Protein AF-A0A2G4GPM8-F1 (afdb_monomer_lite)

Foldseek 3Di:
DDDDDPLQVPDQDPDPQSSCCVPPVVPDDDDDPDQDWDDDDKDKDDDVPGIDIDIAQFTDRVPHGPTRHD

pLDDT: mean 88.25, std 9.88, range [48.19, 98.5]

Sequence (70 aa):
MNGLDARFFESVGTSFADFVHKISPDLLPRPNSIEAPHG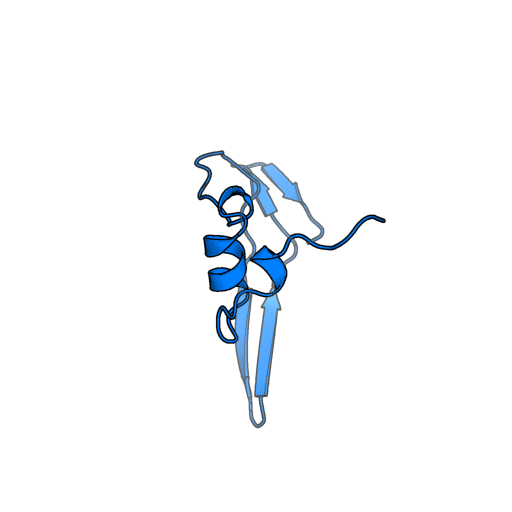TTIVALSYQGGVLMAGDRRATMGNLIASRDI

Radius of gyration: 19.47 Å; chains: 1; bounding box: 37×28×54 Å

Structure (mmCIF, N/CA/C/O backbone):
data_AF-A0A2G4GPM8-F1
#
_entry.id   AF-A0A2G4GPM8-F1
#
loop_
_atom_site.group_PDB
_atom_site.id
_atom_site.type_symbol
_atom_site.label_atom_id
_atom_site.label_alt_id
_atom_site.label_comp_id
_atom_site.label_asym_id
_atom_site.label_entity_id
_atom_site.label_seq_id
_atom_site.pdbx_PDB_ins_code
_atom_site.Cartn_x
_atom_site.Cartn_y
_atom_site.Cartn_z
_atom_site.occupancy
_atom_site.B_iso_or_equiv
_atom_site.auth_seq_id
_atom_site.auth_comp_id
_atom_site.auth_asym_id
_atom_site.auth_atom_id
_atom_site.pdbx_PDB_model_num
ATOM 1 N N . MET A 1 1 ? 11.212 11.636 -36.335 1.00 48.19 1 MET A N 1
ATOM 2 C CA . MET A 1 1 ? 9.980 11.032 -35.789 1.00 48.19 1 MET A CA 1
ATOM 3 C C . MET A 1 1 ? 10.369 10.310 -34.517 1.00 48.19 1 MET A C 1
ATOM 5 O O . MET A 1 1 ? 11.180 9.397 -34.584 1.00 48.19 1 MET A O 1
ATOM 9 N N . ASN A 1 2 ? 9.886 10.798 -33.378 1.00 54.62 2 ASN A N 1
ATOM 10 C CA . ASN A 1 2 ? 10.210 10.276 -32.053 1.00 54.62 2 ASN A CA 1
ATOM 11 C C . ASN A 1 2 ? 9.501 8.929 -31.870 1.00 54.62 2 ASN A C 1
ATOM 13 O O . ASN A 1 2 ? 8.315 8.897 -31.555 1.00 54.62 2 ASN A O 1
ATOM 17 N N . GLY A 1 3 ? 10.203 7.836 -32.164 1.00 76.50 3 GLY A N 1
ATOM 18 C CA . GLY A 1 3 ? 9.738 6.482 -31.873 1.00 76.50 3 GLY A CA 1
ATOM 19 C C . GLY A 1 3 ? 10.095 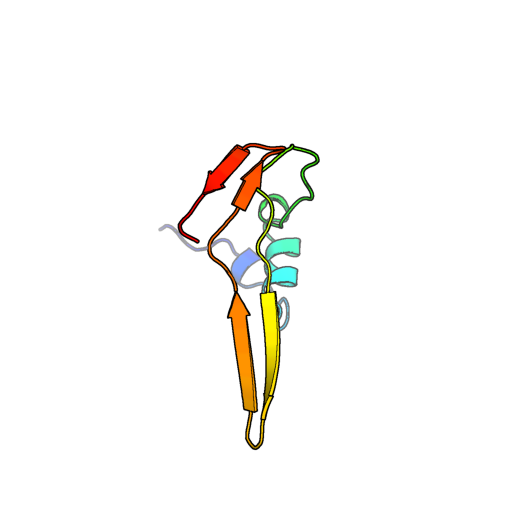6.078 -30.445 1.00 76.50 3 GLY A C 1
ATOM 20 O O . GLY A 1 3 ? 11.062 6.588 -29.878 1.00 76.50 3 GLY A O 1
ATOM 21 N N . LEU A 1 4 ? 9.316 5.159 -29.872 1.00 78.50 4 LEU A N 1
ATOM 22 C CA . LEU A 1 4 ? 9.716 4.448 -28.658 1.00 78.50 4 LEU A CA 1
ATOM 23 C C . LEU A 1 4 ? 10.985 3.628 -28.950 1.00 78.50 4 LEU A C 1
ATOM 25 O O . LEU A 1 4 ? 11.140 3.098 -30.050 1.00 78.50 4 LEU A O 1
ATOM 29 N N . ASP A 1 5 ? 11.883 3.536 -27.969 1.00 83.50 5 ASP A N 1
ATOM 30 C CA . ASP A 1 5 ? 13.093 2.707 -28.046 1.00 83.50 5 ASP A CA 1
ATOM 31 C C . ASP A 1 5 ? 12.719 1.241 -28.358 1.00 83.50 5 ASP A C 1
ATOM 33 O O . ASP A 1 5 ? 11.747 0.712 -27.815 1.00 83.50 5 ASP A O 1
ATOM 37 N N . ALA A 1 6 ? 13.482 0.570 -29.227 1.00 83.38 6 ALA A N 1
ATOM 38 C CA . ALA A 1 6 ? 13.238 -0.821 -29.617 1.00 83.38 6 ALA A CA 1
ATOM 39 C C . ALA A 1 6 ? 13.159 -1.773 -28.407 1.00 83.38 6 ALA A C 1
ATOM 41 O O . ALA A 1 6 ? 12.414 -2.753 -28.442 1.00 83.38 6 ALA A O 1
ATOM 42 N N . ARG A 1 7 ? 13.853 -1.438 -27.311 1.00 80.75 7 ARG A N 1
ATOM 43 C CA . ARG A 1 7 ? 13.829 -2.186 -26.046 1.00 80.75 7 ARG A CA 1
ATOM 44 C C . ARG A 1 7 ? 12.433 -2.273 -25.414 1.00 80.75 7 ARG A C 1
ATOM 46 O O . ARG A 1 7 ? 12.167 -3.228 -24.692 1.00 80.75 7 ARG A O 1
ATOM 53 N N . PHE A 1 8 ? 11.516 -1.342 -25.712 1.00 81.56 8 PHE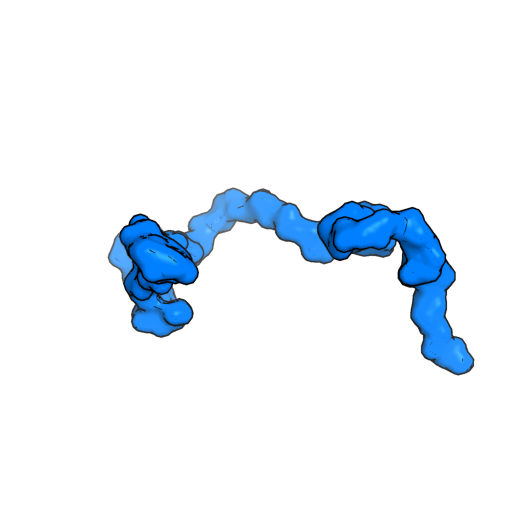 A N 1
ATOM 54 C CA . PHE A 1 8 ? 10.119 -1.415 -25.248 1.00 81.56 8 PHE A CA 1
ATOM 55 C C . PHE A 1 8 ? 9.321 -2.559 -25.887 1.00 81.56 8 PHE A C 1
ATOM 57 O O . PHE A 1 8 ? 8.292 -2.954 -25.346 1.00 81.56 8 PHE A O 1
ATOM 64 N N . PHE A 1 9 ? 9.783 -3.093 -27.019 1.00 83.06 9 PHE A N 1
ATOM 65 C CA . PHE A 1 9 ? 9.131 -4.195 -27.728 1.00 83.06 9 PHE A CA 1
ATOM 66 C C . PHE A 1 9 ? 9.784 -5.551 -27.446 1.00 83.06 9 PHE A C 1
ATOM 68 O O . PHE A 1 9 ? 9.344 -6.572 -27.976 1.00 83.06 9 PHE A O 1
ATOM 75 N N . GLU A 1 10 ? 10.825 -5.592 -26.612 1.00 78.38 10 GLU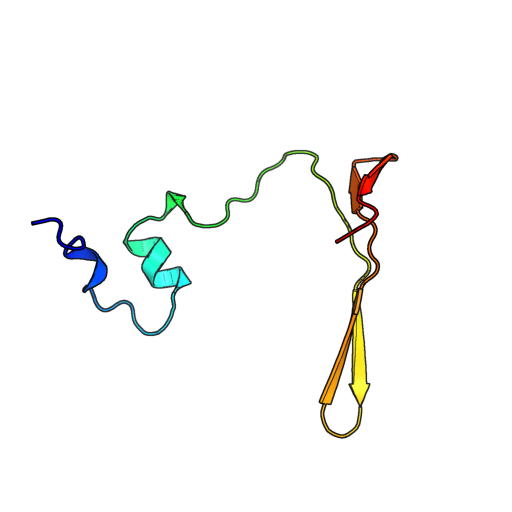 A N 1
ATOM 76 C CA . GLU A 1 10 ? 11.370 -6.856 -26.139 1.00 78.38 10 GLU A CA 1
ATOM 77 C C . GLU A 1 10 ? 10.336 -7.544 -25.239 1.00 78.38 10 GLU A C 1
ATOM 79 O O . GLU A 1 10 ? 9.855 -6.966 -24.269 1.00 78.38 10 GLU A O 1
ATOM 84 N N . SER A 1 11 ? 9.976 -8.789 -25.556 1.00 69.06 11 SER A N 1
ATOM 85 C CA . SER A 1 11 ? 9.039 -9.569 -24.742 1.00 69.06 11 SER A CA 1
ATOM 86 C C . SER A 1 11 ? 9.659 -9.880 -23.378 1.00 69.06 11 SER A C 1
ATOM 88 O O . SER A 1 11 ? 10.573 -10.701 -23.283 1.00 69.06 11 SER A O 1
ATOM 90 N N . VAL A 1 12 ? 9.131 -9.263 -22.319 1.00 70.94 12 VAL A N 1
ATOM 91 C CA . VAL A 1 12 ? 9.513 -9.519 -20.919 1.00 70.94 12 VAL A CA 1
ATOM 92 C C . VAL A 1 12 ? 8.304 -10.049 -20.141 1.00 70.94 12 VAL A C 1
ATOM 94 O O . VAL A 1 12 ? 7.915 -9.520 -19.109 1.00 70.94 12 VAL A O 1
ATOM 97 N N . GLY A 1 13 ? 7.652 -11.086 -20.678 1.00 80.25 13 GLY A N 1
ATOM 98 C CA . GLY A 1 13 ? 6.500 -11.730 -20.036 1.00 80.25 13 GLY A CA 1
ATOM 99 C C . GLY A 1 13 ? 5.386 -10.745 -19.647 1.00 80.25 13 GLY A C 1
ATOM 100 O O . GLY A 1 13 ? 5.176 -9.732 -20.307 1.00 80.25 13 GLY A O 1
ATOM 101 N N . THR A 1 14 ? 4.657 -11.047 -18.570 1.00 89.81 14 THR A N 1
ATOM 102 C CA . THR A 1 14 ? 3.565 -10.201 -18.045 1.00 89.81 14 THR A CA 1
ATOM 103 C C . THR A 1 14 ? 3.963 -9.409 -16.793 1.00 89.81 14 THR A C 1
ATOM 105 O O . THR A 1 14 ? 3.097 -8.883 -16.096 1.00 89.81 14 THR A O 1
ATOM 108 N N . SER A 1 15 ? 5.259 -9.351 -16.470 1.00 90.56 15 SER A N 1
ATOM 109 C CA . SER A 1 15 ? 5.780 -8.701 -15.264 1.00 90.56 15 SER A CA 1
ATOM 110 C C . SER A 1 15 ? 6.347 -7.328 -15.601 1.00 90.56 15 SER A C 1
ATOM 112 O O . SER A 1 15 ? 7.386 -7.198 -16.248 1.00 90.56 15 SER A O 1
ATOM 114 N N . PHE A 1 16 ? 5.679 -6.278 -15.121 1.00 91.12 16 PHE A N 1
ATOM 115 C CA . PHE A 1 16 ? 6.178 -4.915 -15.289 1.00 91.12 16 PHE A CA 1
ATOM 116 C C . PHE A 1 16 ? 7.508 -4.692 -14.552 1.00 91.12 16 PHE A C 1
ATOM 118 O O . PHE A 1 16 ? 8.381 -3.993 -15.058 1.00 91.12 16 PHE A O 1
ATOM 125 N N . ALA A 1 17 ? 7.693 -5.313 -13.384 1.00 92.56 17 ALA A N 1
ATOM 126 C CA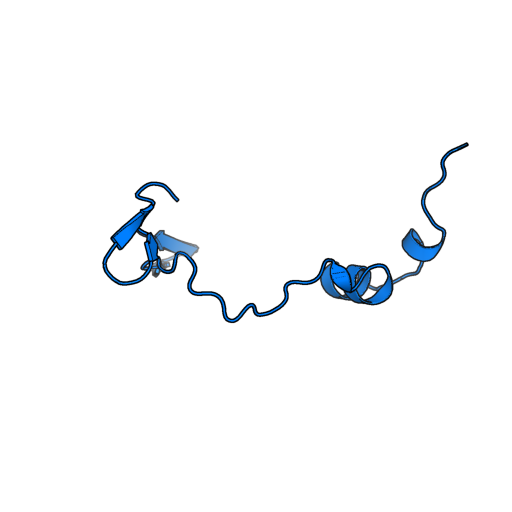 . ALA A 1 17 ? 8.941 -5.207 -12.634 1.00 92.56 17 ALA A CA 1
ATOM 127 C C . ALA A 1 17 ? 10.124 -5.803 -13.415 1.00 92.56 17 ALA A C 1
ATOM 129 O O . ALA A 1 17 ? 11.172 -5.165 -13.498 1.00 92.56 17 ALA A O 1
ATOM 130 N N . ASP A 1 18 ? 9.936 -6.964 -14.052 1.00 91.06 18 ASP A N 1
ATOM 131 C CA . ASP A 1 18 ? 10.981 -7.601 -14.868 1.00 91.06 18 ASP A CA 1
ATOM 132 C C . ASP A 1 18 ? 11.280 -6.785 -16.130 1.00 91.06 18 ASP A C 1
ATOM 134 O O . ASP A 1 18 ? 12.439 -6.636 -16.523 1.00 91.06 18 ASP A O 1
ATOM 138 N N . PHE A 1 19 ? 10.247 -6.193 -16.736 1.00 91.31 19 PHE A N 1
ATOM 139 C CA . PHE A 1 19 ? 10.409 -5.258 -17.844 1.00 91.31 19 PHE A CA 1
ATOM 140 C C . PHE A 1 19 ? 11.291 -4.062 -17.449 1.00 91.31 19 PHE A C 1
ATOM 142 O O . PHE A 1 19 ? 12.315 -3.813 -18.089 1.00 91.31 19 PHE A O 1
ATOM 149 N N . VAL A 1 20 ? 10.948 -3.361 -16.360 1.00 91.81 20 VAL A N 1
ATOM 150 C CA . VAL A 1 20 ? 11.722 -2.209 -15.862 1.00 91.81 20 VAL A CA 1
ATOM 151 C C . VAL A 1 20 ? 13.141 -2.623 -15.474 1.00 91.81 20 VAL A C 1
ATOM 153 O O . VAL A 1 20 ? 14.088 -1.919 -15.822 1.00 91.81 20 VAL A O 1
ATOM 156 N N . HIS A 1 21 ? 13.309 -3.784 -14.833 1.00 90.62 21 HIS A N 1
ATOM 157 C CA . HIS A 1 21 ? 14.622 -4.339 -14.502 1.00 90.62 21 HIS A CA 1
ATOM 158 C C . HIS A 1 21 ? 15.525 -4.472 -15.735 1.00 90.62 21 HIS A C 1
ATOM 160 O O . HIS A 1 21 ? 16.709 -4.148 -15.671 1.00 90.62 21 HIS A O 1
ATOM 166 N N . LYS A 1 22 ? 14.964 -4.906 -16.868 1.00 89.06 22 LYS A N 1
ATOM 167 C CA . LYS A 1 22 ? 15.709 -5.127 -18.110 1.00 89.06 22 LYS A CA 1
ATOM 168 C C . LYS A 1 22 ? 16.041 -3.833 -18.854 1.00 89.06 22 LYS A C 1
ATOM 170 O O . LYS A 1 22 ? 17.141 -3.697 -19.385 1.00 89.06 22 LYS A O 1
ATOM 175 N N . ILE A 1 23 ? 15.094 -2.896 -18.926 1.00 90.44 23 ILE A N 1
ATOM 176 C CA . ILE A 1 23 ? 15.221 -1.728 -19.811 1.00 90.44 23 ILE A CA 1
ATOM 177 C C . ILE A 1 23 ? 15.707 -0.456 -19.104 1.00 90.44 23 ILE A C 1
ATOM 179 O O . ILE A 1 23 ? 16.271 0.428 -19.755 1.00 90.44 23 ILE A O 1
ATOM 183 N N . SER A 1 24 ? 15.469 -0.321 -17.797 1.00 91.56 24 SER A N 1
ATOM 184 C CA . SER A 1 24 ? 15.760 0.882 -17.001 1.00 91.56 24 SER A CA 1
ATOM 185 C C . SER A 1 24 ? 15.847 0.550 -15.498 1.00 91.56 24 SER A C 1
ATOM 187 O O . SER A 1 24 ? 15.011 1.005 -14.714 1.00 91.56 24 SER A O 1
ATOM 189 N N . PRO A 1 25 ? 16.856 -0.232 -15.065 1.00 91.56 25 PRO A N 1
ATOM 190 C CA . PRO A 1 25 ? 16.961 -0.732 -13.689 1.00 91.56 25 PRO A CA 1
ATOM 191 C C . PRO A 1 25 ? 17.072 0.369 -12.625 1.00 91.56 25 PRO A C 1
ATOM 193 O O . PRO A 1 25 ? 16.731 0.137 -11.467 1.00 91.56 25 PRO A O 1
ATOM 196 N N . ASP A 1 26 ? 17.519 1.572 -12.993 1.00 93.38 26 ASP A N 1
ATOM 197 C CA . ASP A 1 26 ? 17.607 2.721 -12.083 1.00 93.38 26 ASP A CA 1
ATOM 198 C C . ASP A 1 26 ? 16.239 3.249 -11.616 1.00 93.38 26 ASP A C 1
ATOM 200 O O . ASP A 1 26 ? 16.179 3.973 -10.626 1.00 93.38 26 ASP A O 1
ATOM 204 N N . LEU A 1 27 ? 15.145 2.873 -12.288 1.00 93.31 27 LEU A N 1
ATOM 205 C CA . LEU A 1 27 ? 13.778 3.217 -11.880 1.00 93.31 27 LEU A CA 1
ATOM 206 C C . LEU A 1 27 ? 13.196 2.250 -10.839 1.00 93.31 27 LEU A C 1
ATOM 208 O O . LEU A 1 27 ? 12.119 2.511 -10.301 1.00 93.31 27 LEU A O 1
ATOM 212 N N . LEU A 1 28 ? 13.865 1.126 -10.565 1.00 93.56 28 LEU A N 1
ATOM 213 C CA . LEU A 1 28 ? 13.409 0.196 -9.538 1.00 93.56 28 LEU A CA 1
ATOM 214 C C . LEU A 1 28 ? 13.606 0.790 -8.134 1.00 93.56 28 LEU A C 1
ATOM 216 O O . LEU A 1 28 ? 14.593 1.494 -7.898 1.00 93.56 28 LEU A O 1
ATOM 220 N N . PRO A 1 29 ? 12.717 0.475 -7.172 1.00 92.31 29 PRO A N 1
ATOM 221 C CA . PRO A 1 29 ? 12.887 0.900 -5.791 1.00 92.31 29 PRO A CA 1
ATOM 222 C C . PRO A 1 29 ? 14.233 0.433 -5.237 1.00 92.31 29 PRO A C 1
ATOM 224 O O . PRO A 1 29 ? 14.576 -0.749 -5.313 1.00 92.31 29 PRO A O 1
ATOM 227 N N . ARG A 1 30 ? 14.987 1.359 -4.645 1.00 86.81 30 ARG A N 1
ATOM 228 C CA . ARG A 1 30 ? 16.225 1.059 -3.923 1.00 86.81 30 ARG A CA 1
ATOM 229 C C . ARG A 1 30 ? 15.993 1.277 -2.431 1.00 86.81 30 ARG A C 1
ATOM 231 O O . ARG A 1 30 ? 15.414 2.302 -2.066 1.00 86.81 30 ARG A O 1
ATOM 238 N N . PRO A 1 31 ? 16.414 0.345 -1.561 1.00 78.94 31 PRO A N 1
ATOM 239 C CA . PRO A 1 31 ? 16.384 0.589 -0.129 1.00 78.94 31 PRO A CA 1
ATOM 240 C C . PRO A 1 31 ? 17.333 1.749 0.186 1.00 78.94 31 PRO A C 1
ATOM 242 O O . PRO A 1 31 ? 18.540 1.649 -0.022 1.00 78.94 31 PRO A O 1
ATOM 245 N N . ASN A 1 32 ? 16.779 2.856 0.674 1.00 74.75 32 ASN A N 1
ATOM 246 C CA . ASN A 1 32 ? 17.549 4.009 1.126 1.00 74.75 32 ASN A CA 1
ATOM 247 C C . ASN A 1 32 ? 17.618 3.975 2.655 1.00 74.75 32 ASN A C 1
ATOM 249 O O . ASN A 1 32 ? 16.589 3.885 3.317 1.00 74.75 32 ASN A O 1
ATOM 253 N N . SER A 1 33 ? 18.817 4.083 3.228 1.00 66.88 33 SER A N 1
ATOM 254 C CA . SER A 1 33 ? 19.049 4.095 4.682 1.00 66.88 33 SER A CA 1
ATOM 255 C C . SER A 1 33 ? 18.793 5.466 5.330 1.00 66.88 33 SER A C 1
ATOM 257 O O . SER A 1 33 ? 19.429 5.809 6.324 1.00 66.88 33 SER A O 1
ATOM 259 N N . ILE A 1 34 ? 17.938 6.292 4.727 1.00 75.38 34 ILE A N 1
ATOM 260 C CA . ILE A 1 34 ? 17.661 7.655 5.189 1.00 75.38 34 ILE A CA 1
ATOM 261 C C . ILE A 1 34 ? 16.552 7.579 6.237 1.00 75.38 34 ILE A C 1
ATOM 263 O O . ILE A 1 34 ? 15.560 6.881 6.029 1.00 75.38 34 ILE A O 1
ATOM 267 N N . GLU A 1 35 ? 16.701 8.307 7.346 1.00 81.00 35 GLU A N 1
ATOM 268 C CA . GLU A 1 35 ? 15.592 8.529 8.273 1.00 81.00 35 GLU A CA 1
ATOM 269 C C . GLU A 1 35 ? 14.509 9.334 7.542 1.00 81.00 35 GLU A C 1
ATOM 271 O O . GLU A 1 35 ? 14.661 10.522 7.263 1.00 81.00 35 GLU A O 1
ATOM 276 N N . ALA A 1 36 ? 13.450 8.638 7.145 1.00 87.56 36 ALA A N 1
ATOM 277 C CA . ALA A 1 36 ? 12.342 9.162 6.364 1.00 87.56 36 ALA A CA 1
ATOM 278 C C . ALA A 1 36 ? 11.035 8.982 7.147 1.00 87.56 36 ALA A C 1
ATOM 280 O O . ALA A 1 36 ? 10.978 8.132 8.040 1.00 87.56 36 ALA A O 1
ATOM 281 N N . PRO A 1 37 ? 9.970 9.737 6.820 1.00 91.19 37 PRO A N 1
ATOM 282 C CA . PRO A 1 37 ? 8.656 9.505 7.405 1.00 91.19 37 PRO A CA 1
ATOM 283 C C . PRO A 1 37 ? 8.245 8.024 7.321 1.00 91.19 37 PRO A C 1
ATOM 285 O O . PRO A 1 37 ? 8.218 7.438 6.240 1.00 91.19 37 PRO A O 1
ATOM 288 N N . HIS A 1 38 ? 7.931 7.434 8.473 1.00 89.44 38 HIS A N 1
ATOM 289 C CA . HIS A 1 38 ? 7.578 6.028 8.666 1.00 89.44 38 HIS A CA 1
ATOM 290 C C . HIS A 1 38 ? 6.304 5.872 9.517 1.00 89.44 38 HIS A C 1
ATOM 292 O O . HIS A 1 38 ? 5.869 6.795 10.204 1.00 89.44 38 HIS A O 1
ATOM 298 N N . GLY A 1 39 ? 5.688 4.694 9.462 1.00 86.94 39 GLY A N 1
ATOM 299 C CA . GLY A 1 39 ? 4.270 4.451 9.777 1.00 86.94 39 GLY A CA 1
ATOM 300 C C . GLY A 1 39 ? 3.637 3.714 8.585 1.00 86.94 39 GLY A C 1
ATOM 301 O O . GLY A 1 39 ? 4.368 3.301 7.689 1.00 86.94 39 GLY A O 1
ATOM 302 N N . THR A 1 40 ? 2.328 3.509 8.459 1.00 90.62 40 THR A N 1
ATOM 303 C CA . THR A 1 40 ? 1.169 3.752 9.338 1.00 90.62 40 THR A CA 1
ATOM 304 C C . THR A 1 40 ? 0.843 2.479 10.146 1.00 90.62 40 THR A C 1
ATOM 306 O O . THR A 1 40 ? 1.542 1.472 10.024 1.00 90.62 40 THR A O 1
ATOM 309 N N . THR A 1 41 ? -0.207 2.476 10.972 1.00 93.88 41 THR A N 1
ATOM 310 C CA . THR A 1 41 ? -0.792 1.219 11.478 1.00 93.88 41 THR A CA 1
ATOM 311 C C . THR A 1 41 ? -1.843 0.727 10.493 1.00 93.88 41 THR A C 1
ATOM 313 O O . THR A 1 41 ? -2.853 1.399 10.297 1.00 93.88 41 THR A O 1
ATOM 316 N N . ILE A 1 42 ? -1.632 -0.457 9.915 1.00 96.44 42 ILE A N 1
ATOM 317 C CA . ILE A 1 42 ? -2.562 -1.098 8.976 1.00 96.44 42 ILE A CA 1
ATOM 318 C C . ILE A 1 42 ? -3.200 -2.317 9.645 1.00 96.44 42 ILE A C 1
ATOM 320 O O . ILE A 1 42 ? -2.509 -3.146 10.236 1.00 96.44 42 ILE A O 1
ATOM 324 N N . VAL A 1 43 ? -4.519 -2.445 9.519 1.00 97.69 43 VAL A N 1
ATOM 325 C CA . VAL A 1 43 ? -5.295 -3.610 9.959 1.00 97.69 43 VAL A CA 1
ATOM 326 C C . VAL A 1 43 ? -6.018 -4.246 8.777 1.00 97.69 43 VAL A C 1
ATOM 328 O O . VAL A 1 43 ? -6.433 -3.559 7.842 1.00 97.69 43 VAL A O 1
ATOM 331 N N . ALA A 1 44 ? -6.207 -5.562 8.835 1.00 98.38 44 ALA A N 1
ATOM 332 C CA . ALA A 1 44 ? -7.001 -6.307 7.868 1.00 98.38 44 ALA A CA 1
ATOM 333 C C . ALA A 1 44 ? -7.900 -7.318 8.585 1.00 98.38 44 ALA A C 1
ATOM 335 O O . ALA A 1 44 ? -7.463 -7.988 9.521 1.00 98.38 44 ALA A O 1
ATOM 336 N N . LEU A 1 45 ? -9.154 -7.430 8.146 1.00 98.00 45 LEU A N 1
ATOM 337 C CA . LEU A 1 45 ? -10.137 -8.373 8.680 1.00 98.00 45 LEU A CA 1
ATOM 338 C C . LEU A 1 45 ? -10.786 -9.136 7.524 1.00 98.00 45 LEU A C 1
ATOM 340 O O . LEU A 1 45 ? -11.111 -8.547 6.492 1.00 98.00 45 LEU A O 1
ATOM 344 N N . SER A 1 46 ? -11.004 -10.436 7.705 1.00 98.44 46 SER A N 1
ATOM 345 C CA . SER A 1 46 ? -11.797 -11.235 6.768 1.00 98.44 46 SER A CA 1
ATOM 346 C C . SER A 1 46 ? -13.269 -11.229 7.170 1.00 98.44 46 SER A C 1
ATOM 348 O O . SER A 1 46 ? -13.608 -11.167 8.353 1.00 98.44 46 SER A O 1
ATOM 350 N N . TYR A 1 47 ? -14.148 -11.290 6.178 1.00 97.38 47 TYR A N 1
ATOM 351 C CA . TYR A 1 47 ? -15.581 -11.463 6.370 1.00 97.38 47 TYR A CA 1
ATOM 352 C C . TYR A 1 47 ? -16.140 -12.353 5.259 1.00 97.38 47 TYR A C 1
ATOM 354 O O . TYR A 1 47 ? -15.459 -12.672 4.280 1.00 97.38 47 TYR A O 1
ATOM 362 N N . GLN A 1 48 ? -17.390 -12.786 5.400 1.00 98.19 48 GLN A N 1
ATOM 363 C CA . GLN A 1 48 ? -18.026 -13.582 4.358 1.00 98.19 48 GLN A CA 1
ATOM 364 C C . GLN A 1 48 ? -18.100 -12.783 3.049 1.00 98.19 48 GLN A C 1
ATOM 366 O O . GLN A 1 48 ? -18.812 -11.788 2.962 1.00 98.19 48 GLN A O 1
ATOM 371 N N . GLY A 1 49 ? -17.388 -13.248 2.024 1.00 97.69 49 GLY A N 1
ATOM 372 C CA . GLY A 1 49 ? -17.370 -12.611 0.707 1.00 97.69 49 GLY A CA 1
ATOM 373 C C . GLY A 1 49 ? -16.238 -11.607 0.485 1.00 97.69 49 GLY A C 1
ATOM 374 O O . GLY A 1 49 ? -16.177 -11.042 -0.603 1.00 97.69 49 GLY A O 1
ATOM 375 N N . GLY A 1 50 ? -15.319 -11.402 1.440 1.00 98.38 50 GLY A N 1
ATOM 376 C CA . GLY A 1 50 ? -14.170 -10.537 1.176 1.00 98.38 50 GLY A CA 1
ATOM 377 C C . GLY A 1 50 ? -13.245 -10.232 2.351 1.00 98.38 50 GLY A C 1
ATOM 378 O O . GLY A 1 50 ? -13.211 -10.916 3.375 1.00 98.38 50 GLY A O 1
ATOM 379 N N . VAL A 1 51 ? -12.460 -9.173 2.157 1.00 98.50 51 VAL A N 1
ATOM 380 C CA . VAL A 1 51 ? -11.494 -8.631 3.117 1.00 98.50 51 VAL A CA 1
ATOM 381 C C . VAL A 1 51 ? -11.698 -7.124 3.208 1.00 98.50 51 VAL A C 1
ATOM 383 O O . VAL A 1 51 ? -11.936 -6.462 2.198 1.00 98.50 51 VAL A O 1
ATOM 386 N N . LEU A 1 52 ? -11.617 -6.588 4.423 1.00 97.94 52 LEU A N 1
ATOM 387 C CA . LEU A 1 52 ? -11.531 -5.157 4.688 1.00 97.94 52 LEU A CA 1
ATOM 388 C C . LEU A 1 52 ? -10.110 -4.836 5.145 1.00 97.94 52 LEU A C 1
ATOM 390 O O . LEU A 1 52 ? -9.582 -5.514 6.023 1.00 97.94 52 LEU A O 1
ATOM 394 N N . MET A 1 53 ? -9.527 -3.780 4.586 1.00 98.31 53 MET A N 1
ATOM 395 C CA . MET A 1 53 ? -8.266 -3.203 5.042 1.00 98.31 53 MET A CA 1
ATOM 396 C C . MET A 1 53 ? -8.502 -1.751 5.453 1.00 98.31 53 MET A C 1
ATOM 398 O O . MET A 1 53 ? -9.233 -1.028 4.777 1.00 98.31 53 MET A O 1
ATOM 402 N N . ALA A 1 54 ? -7.888 -1.333 6.553 1.00 97.00 54 ALA A N 1
ATOM 403 C CA . ALA A 1 54 ? -7.914 0.046 7.018 1.00 97.00 54 ALA A CA 1
ATOM 404 C C . ALA A 1 54 ? -6.533 0.446 7.541 1.00 97.00 54 ALA A C 1
ATOM 406 O O . ALA A 1 54 ? -5.775 -0.400 8.013 1.00 97.00 54 ALA A O 1
ATOM 407 N N . GLY A 1 55 ? -6.218 1.736 7.475 1.00 95.38 55 GLY A N 1
ATOM 408 C CA . GLY A 1 55 ? -4.982 2.298 8.009 1.00 95.38 55 GLY A CA 1
ATOM 409 C C . GLY A 1 55 ? -5.235 3.630 8.702 1.00 95.38 55 GLY A C 1
ATOM 410 O O . GLY A 1 55 ? -6.216 4.311 8.396 1.00 95.38 55 GLY A O 1
ATOM 411 N N . ASP A 1 56 ? -4.372 4.000 9.647 1.00 95.12 56 ASP A N 1
ATOM 412 C CA . ASP A 1 56 ? -4.365 5.361 10.182 1.00 95.12 56 ASP A CA 1
ATOM 413 C C . ASP A 1 56 ? -3.583 6.322 9.266 1.00 95.12 56 ASP A C 1
ATOM 415 O O . ASP A 1 56 ? -2.895 5.910 8.335 1.00 95.12 56 ASP A O 1
ATOM 419 N N . ARG A 1 57 ? -3.722 7.632 9.507 1.00 94.75 57 ARG A N 1
ATOM 420 C CA . ARG A 1 57 ? -3.175 8.683 8.624 1.00 94.75 57 ARG A CA 1
ATOM 421 C C . ARG A 1 57 ? -1.873 9.307 9.125 1.00 94.75 57 ARG A C 1
ATOM 423 O O . ARG A 1 57 ? -1.499 10.401 8.705 1.00 94.75 57 ARG A O 1
ATOM 430 N N . ARG A 1 58 ? -1.231 8.699 10.124 1.00 93.88 58 ARG A N 1
ATOM 431 C CA . ARG A 1 58 ? -0.064 9.286 10.786 1.00 93.88 58 ARG A CA 1
ATOM 432 C C . ARG A 1 58 ? 1.219 8.683 10.228 1.00 93.88 58 ARG A C 1
ATOM 434 O O . ARG A 1 58 ? 1.408 7.474 10.287 1.00 93.88 58 ARG A O 1
ATOM 441 N N . ALA A 1 59 ? 2.138 9.549 9.809 1.00 93.81 59 ALA A N 1
ATOM 442 C CA . ALA A 1 59 ? 3.550 9.200 9.666 1.00 93.81 59 ALA A CA 1
ATOM 443 C C . ALA A 1 59 ? 4.396 10.018 10.640 1.00 93.81 59 ALA A C 1
ATOM 445 O O . ALA A 1 59 ? 4.116 11.190 10.915 1.00 93.81 59 ALA A O 1
ATOM 446 N N . THR A 1 60 ? 5.449 9.394 11.145 1.00 93.50 60 THR A N 1
ATOM 447 C CA . THR A 1 60 ? 6.416 9.968 12.077 1.00 93.50 60 THR A CA 1
ATOM 448 C C . THR A 1 60 ? 7.814 9.957 11.483 1.00 93.50 60 THR A C 1
ATOM 450 O O . THR A 1 60 ? 8.135 9.059 10.718 1.00 93.50 60 THR A O 1
ATOM 453 N N . MET A 1 61 ? 8.652 10.913 11.861 1.00 93.44 61 MET A N 1
ATOM 454 C CA . MET A 1 61 ? 10.096 10.876 11.618 1.00 93.44 61 MET A CA 1
ATOM 455 C C . MET A 1 61 ? 10.766 11.109 12.971 1.00 93.44 61 MET A C 1
ATOM 457 O O . MET A 1 61 ? 10.657 12.201 13.538 1.00 93.44 61 MET A O 1
ATOM 461 N N . GLY A 1 62 ? 11.311 10.045 13.559 1.00 89.25 62 GLY A N 1
ATOM 462 C CA . GLY A 1 62 ? 11.680 10.036 14.972 1.00 89.25 62 GLY A CA 1
ATOM 463 C C . GLY A 1 62 ? 10.464 10.297 15.871 1.00 89.25 62 GLY A C 1
ATOM 464 O O . GLY A 1 62 ? 9.425 9.645 15.759 1.00 89.25 62 GLY A O 1
ATOM 465 N N . ASN A 1 63 ? 10.570 11.279 16.764 1.00 90.81 63 ASN A N 1
ATOM 466 C CA . ASN A 1 63 ? 9.489 11.687 17.667 1.00 90.81 63 ASN A CA 1
ATOM 467 C C . ASN A 1 63 ? 8.520 12.726 17.062 1.00 90.81 63 ASN A C 1
ATOM 469 O O . ASN A 1 63 ? 7.560 13.121 17.727 1.00 90.81 63 ASN A O 1
ATOM 473 N N . LEU A 1 64 ? 8.757 13.192 15.832 1.00 94.38 64 LEU A N 1
ATOM 474 C CA . LEU A 1 64 ? 7.934 14.208 15.176 1.00 94.38 64 LEU A CA 1
ATOM 475 C C . LEU A 1 64 ? 6.813 13.568 14.356 1.00 94.38 64 LEU A C 1
ATOM 477 O O . LEU A 1 64 ? 7.030 12.579 13.661 1.00 94.38 64 LEU A O 1
ATOM 481 N N . ILE A 1 65 ? 5.622 14.173 14.371 1.00 93.69 65 ILE A N 1
ATOM 482 C CA . ILE A 1 65 ? 4.563 13.847 13.405 1.00 93.69 65 ILE A CA 1
ATOM 483 C C . ILE A 1 65 ? 4.918 14.536 12.087 1.00 93.69 65 ILE A C 1
ATOM 485 O O . ILE A 1 65 ? 4.767 15.750 11.965 1.00 93.69 65 ILE A O 1
ATOM 489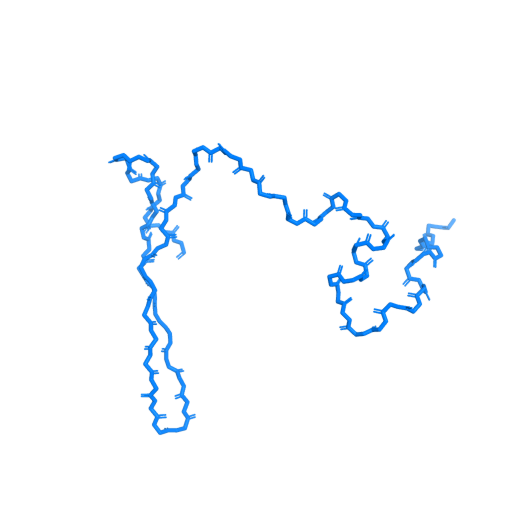 N N . ALA A 1 66 ? 5.386 13.748 11.124 1.00 93.38 66 ALA A N 1
ATOM 490 C CA . ALA A 1 66 ? 5.790 14.215 9.803 1.00 93.38 66 ALA A CA 1
ATOM 491 C C . ALA A 1 66 ? 4.592 14.401 8.858 1.00 93.38 66 ALA A C 1
ATOM 493 O O . ALA A 1 66 ? 4.595 15.319 8.045 1.00 93.38 66 ALA A O 1
ATOM 494 N N . SER A 1 67 ? 3.550 13.570 8.990 1.00 91.12 67 SER A N 1
ATOM 495 C CA . SER A 1 67 ? 2.277 13.755 8.284 1.00 91.12 67 SER A CA 1
ATOM 496 C C . SER A 1 67 ? 1.084 13.365 9.151 1.00 91.12 67 SER A C 1
ATOM 498 O O . SER A 1 67 ? 1.171 12.511 10.039 1.00 91.12 67 SER A O 1
ATOM 500 N N . ARG A 1 68 ? -0.045 14.017 8.870 1.00 89.75 68 ARG A N 1
ATOM 501 C CA . ARG A 1 68 ? -1.366 13.711 9.426 1.00 89.75 68 ARG A CA 1
ATOM 502 C C . ARG A 1 68 ? -2.363 13.282 8.356 1.00 89.75 68 ARG A C 1
ATOM 504 O O . ARG A 1 68 ? -3.495 12.986 8.731 1.00 89.75 68 ARG A O 1
ATOM 511 N N . ASP A 1 69 ? -1.975 13.324 7.086 1.00 88.12 69 ASP A N 1
ATOM 512 C CA . ASP A 1 69 ? -2.805 13.024 5.923 1.00 88.12 69 ASP A CA 1
ATOM 513 C C . ASP A 1 69 ? -1.991 12.168 4.948 1.00 88.12 69 ASP A C 1
ATOM 515 O O . ASP A 1 69 ? -0.960 12.621 4.441 1.00 88.12 69 ASP A O 1
ATOM 519 N N . ILE A 1 70 ? -2.398 10.909 4.797 1.00 78.50 70 ILE A N 1
ATOM 520 C CA . ILE A 1 70 ? -1.785 9.874 3.954 1.00 78.50 70 ILE A CA 1
ATOM 521 C C . ILE A 1 70 ? -2.920 9.172 3.226 1.00 78.50 70 ILE A C 1
ATOM 523 O O . ILE A 1 70 ? -3.950 8.921 3.900 1.00 78.50 70 ILE A O 1
#

Secondary structure (DSSP, 8-state):
--PPPGGGGS--TT-HHHHHHHH-GGGS-----S---B---EEEEEETTEEEEEE---EEETTEEEES--